Protein AF-A0A2D6TSA9-F1 (afdb_monomer)

Secondary structure (DSSP, 8-state):
-----SS--S---------SSPP-TT--HHHHHHHHHHHHHHHHHHHHHHHHHHHHHHHHHHH--

Mean predicted alig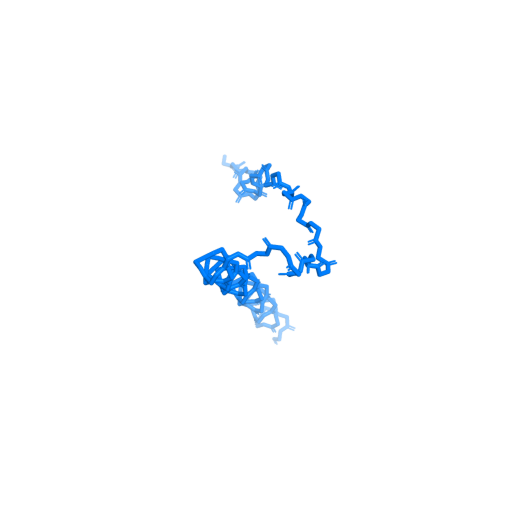ned error: 11.04 Å

Sequence (65 aa):
MRNAKMFDDELDRKVTERNFPAKMDNMSVSELQEYIGDLKSEIQRVESEINKKQAASNAADAFFK

pLDDT: mean 77.02, std 18.16, range [41.41, 97.31]

Structure (mmCIF, N/CA/C/O backbone):
data_AF-A0A2D6TSA9-F1
#
_entry.id   AF-A0A2D6TSA9-F1
#
loop_
_atom_site.group_PDB
_atom_site.id
_atom_site.type_symbol
_atom_site.label_atom_id
_atom_site.label_alt_id
_atom_site.label_comp_id
_atom_site.label_asym_id
_atom_site.label_entity_id
_atom_site.label_seq_id
_atom_site.pdbx_PDB_ins_code
_atom_site.Cartn_x
_atom_site.Cartn_y
_atom_site.Cartn_z
_atom_site.occupancy
_atom_site.B_iso_or_equiv
_atom_site.auth_seq_id
_atom_site.auth_comp_id
_atom_site.auth_asym_id
_atom_site.auth_atom_id
_atom_site.pdbx_PDB_model_num
ATOM 1 N N . MET A 1 1 ? -4.552 18.715 36.736 1.00 49.00 1 MET A N 1
ATOM 2 C CA . MET A 1 1 ? -4.753 17.508 35.902 1.00 49.00 1 MET A CA 1
ATOM 3 C C . MET A 1 1 ? -5.542 17.881 34.662 1.00 49.00 1 MET A C 1
ATOM 5 O O . MET A 1 1 ? -6.655 18.364 34.820 1.00 49.00 1 MET A O 1
ATOM 9 N N . ARG A 1 2 ? -4.945 17.656 33.483 1.00 46.25 2 ARG A N 1
ATOM 10 C CA . ARG A 1 2 ? -5.533 17.238 32.189 1.00 46.25 2 ARG A CA 1
ATOM 11 C C . ARG A 1 2 ? -4.630 17.764 31.069 1.00 46.25 2 ARG A C 1
ATOM 13 O O . ARG A 1 2 ? -4.840 18.845 30.538 1.00 46.25 2 ARG A O 1
ATOM 20 N N . ASN A 1 3 ? -3.600 16.981 30.752 1.00 41.41 3 ASN A N 1
ATOM 21 C CA . ASN A 1 3 ? -2.854 17.122 29.506 1.00 41.41 3 ASN A CA 1
ATOM 22 C C . ASN A 1 3 ? -3.759 16.634 28.368 1.00 41.41 3 ASN A C 1
ATOM 24 O O . ASN A 1 3 ? -3.765 15.452 28.040 1.00 41.41 3 ASN A O 1
ATOM 28 N N . ALA A 1 4 ? -4.551 17.536 27.793 1.00 49.16 4 ALA A N 1
ATOM 29 C CA . ALA A 1 4 ? -5.351 17.278 26.596 1.00 49.16 4 ALA A CA 1
ATOM 30 C C . ALA A 1 4 ? -4.503 17.476 25.326 1.00 49.16 4 ALA A C 1
ATOM 32 O O . ALA A 1 4 ? -4.856 18.252 24.447 1.00 49.16 4 ALA A O 1
ATOM 33 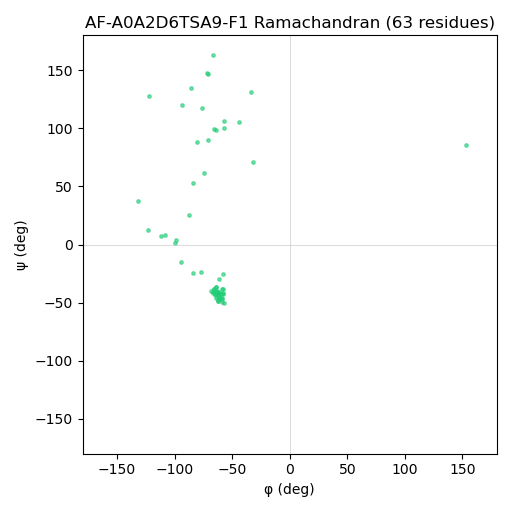N N . LYS A 1 5 ? -3.347 16.806 25.264 1.00 47.62 5 LYS A N 1
ATOM 34 C CA . LYS A 1 5 ? -2.406 16.884 24.135 1.00 47.62 5 LYS A CA 1
ATOM 35 C C . LYS A 1 5 ? -1.948 15.497 23.664 1.00 47.62 5 LYS A C 1
ATOM 37 O O . LYS A 1 5 ? -0.786 15.300 23.350 1.00 47.62 5 LYS A O 1
ATOM 42 N N . MET A 1 6 ? -2.854 14.514 23.680 1.00 50.94 6 MET A N 1
ATOM 43 C CA . MET A 1 6 ? -2.582 13.137 23.221 1.00 50.94 6 MET A CA 1
ATOM 44 C C . MET A 1 6 ? -3.258 12.769 21.888 1.00 50.94 6 MET A C 1
ATOM 46 O O . MET A 1 6 ? -3.197 11.616 21.482 1.00 50.94 6 MET A O 1
ATOM 50 N N . PHE A 1 7 ? -3.873 13.729 21.191 1.00 50.56 7 PHE A N 1
ATOM 51 C CA . PHE A 1 7 ? -4.461 13.514 19.857 1.00 50.56 7 PHE A CA 1
ATOM 52 C C . PHE A 1 7 ? -3.894 14.464 18.789 1.00 50.56 7 PHE A C 1
ATOM 54 O O . PHE A 1 7 ? -4.457 14.568 17.710 1.00 50.56 7 PHE A O 1
ATOM 61 N N . ASP A 1 8 ? -2.795 15.156 19.100 1.00 48.28 8 ASP A N 1
ATOM 62 C CA . ASP A 1 8 ? -2.114 16.115 18.208 1.00 48.28 8 ASP A CA 1
ATOM 63 C C . ASP A 1 8 ? -0.880 15.486 17.519 1.00 48.28 8 ASP A C 1
ATOM 65 O O . ASP A 1 8 ? -0.192 16.128 16.739 1.00 48.28 8 ASP A O 1
ATOM 69 N N . ASP A 1 9 ? -0.614 14.200 17.786 1.00 49.25 9 ASP A N 1
ATOM 70 C CA . ASP A 1 9 ? 0.416 13.389 17.113 1.00 49.25 9 ASP A CA 1
ATOM 71 C C . ASP A 1 9 ? -0.129 12.729 15.832 1.00 49.25 9 ASP A C 1
ATOM 73 O O . ASP A 1 9 ? 0.394 11.725 15.340 1.00 49.25 9 ASP A O 1
ATOM 77 N N . GLU A 1 10 ? -1.157 13.318 15.216 1.00 55.31 10 GLU A N 1
ATOM 78 C CA . GLU A 1 10 ? -1.375 13.161 13.778 1.00 55.31 10 GLU A CA 1
ATOM 79 C C . GLU A 1 10 ? -0.322 14.017 13.061 1.00 55.31 10 GLU A C 1
ATOM 81 O O . GLU A 1 10 ? -0.628 14.997 12.393 1.00 55.31 10 GLU A O 1
ATOM 86 N N . LEU A 1 11 ? 0.946 13.650 13.301 1.00 51.31 11 LEU A N 1
ATOM 87 C CA . LEU A 1 11 ? 2.156 14.201 12.709 1.00 51.31 11 LEU A CA 1
ATOM 88 C C . LEU A 1 11 ? 1.861 14.604 11.276 1.00 51.31 11 LEU A C 1
ATOM 90 O O . LEU A 1 11 ? 1.320 13.767 10.551 1.00 51.31 11 LEU A O 1
ATOM 94 N N . ASP A 1 12 ? 2.258 15.831 10.922 1.00 54.09 12 ASP A N 1
ATOM 95 C CA . ASP A 1 12 ? 2.452 16.404 9.583 1.00 54.09 12 ASP A CA 1
ATOM 96 C C . ASP A 1 12 ? 2.911 15.346 8.564 1.00 54.09 12 ASP A C 1
ATOM 98 O O . ASP A 1 12 ? 4.065 15.287 8.122 1.00 54.09 12 ASP A O 1
ATOM 102 N N . ARG A 1 13 ? 2.010 14.440 8.187 1.00 57.16 13 ARG A N 1
ATOM 103 C CA . ARG A 1 13 ? 2.284 13.387 7.231 1.00 57.16 13 ARG A CA 1
ATOM 104 C C . ARG A 1 13 ? 2.159 14.097 5.916 1.00 57.16 13 ARG A C 1
ATOM 106 O O . ARG A 1 13 ? 1.070 14.180 5.356 1.00 57.16 13 ARG A O 1
ATOM 113 N N . LYS A 1 14 ? 3.287 14.663 5.475 1.00 52.38 14 LYS A N 1
ATOM 114 C CA . LYS A 1 14 ? 3.469 15.154 4.116 1.00 52.38 14 LYS A CA 1
ATOM 115 C C . LYS A 1 14 ? 2.888 14.087 3.210 1.00 52.38 14 LYS A C 1
ATOM 117 O O . LYS A 1 14 ? 3.458 13.005 3.082 1.00 52.38 14 LYS A O 1
ATOM 122 N N . VAL A 1 15 ? 1.714 14.377 2.664 1.00 52.41 15 VAL A N 1
ATOM 123 C CA . VAL A 1 15 ? 1.116 13.564 1.623 1.00 52.41 15 VAL A CA 1
ATOM 124 C C . VAL A 1 15 ? 2.093 13.702 0.475 1.00 52.41 15 VAL A C 1
ATOM 126 O O . VAL A 1 15 ? 2.152 14.737 -0.183 1.00 52.41 15 VAL A O 1
ATOM 129 N N . THR A 1 16 ? 2.965 12.714 0.311 1.00 58.03 16 THR A N 1
ATOM 130 C CA . THR A 1 16 ? 3.788 12.623 -0.880 1.00 58.03 16 THR A CA 1
ATOM 131 C C . THR A 1 16 ? 2.793 12.368 -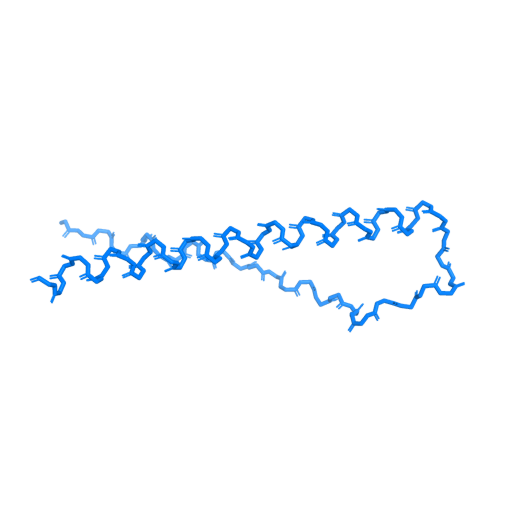1.997 1.00 58.03 16 THR A C 1
ATOM 133 O O . THR A 1 16 ? 2.291 11.252 -2.128 1.00 58.03 16 THR A O 1
ATOM 136 N N . GLU A 1 17 ? 2.423 13.417 -2.734 1.00 58.31 17 GLU A N 1
ATOM 137 C CA . GLU A 1 17 ? 1.600 13.282 -3.929 1.00 58.31 17 GLU A CA 1
ATOM 138 C C . GLU A 1 17 ? 2.334 12.334 -4.878 1.00 58.31 17 GLU A C 1
ATOM 140 O O . GLU A 1 17 ? 3.325 12.678 -5.523 1.00 58.31 17 GLU A O 1
ATOM 145 N N . ARG A 1 18 ? 1.896 11.078 -4.891 1.00 65.12 18 ARG A N 1
ATOM 146 C CA . ARG A 1 18 ? 2.373 10.065 -5.820 1.00 65.12 18 ARG A CA 1
ATOM 147 C C . ARG A 1 18 ? 1.405 10.105 -6.988 1.00 65.12 18 ARG A C 1
ATOM 149 O O . ARG A 1 18 ? 0.212 9.883 -6.799 1.00 65.12 18 ARG A O 1
ATOM 156 N N . ASN A 1 19 ? 1.914 10.385 -8.185 1.00 69.56 19 ASN A N 1
ATOM 157 C CA . ASN A 1 19 ? 1.128 10.264 -9.410 1.00 69.56 19 ASN A CA 1
ATOM 158 C C . ASN A 1 19 ? 0.613 8.821 -9.515 1.00 69.56 19 ASN A C 1
ATOM 160 O O . ASN A 1 19 ? 1.389 7.896 -9.766 1.00 69.56 19 ASN A O 1
ATOM 164 N N . PHE A 1 20 ? -0.684 8.634 -9.263 1.00 77.19 20 PHE A N 1
ATOM 165 C CA . PHE A 1 20 ? -1.363 7.347 -9.323 1.00 77.19 20 PHE A CA 1
ATOM 166 C C . PHE A 1 20 ? -2.529 7.419 -10.326 1.00 77.19 20 PHE A C 1
ATOM 168 O O . PHE A 1 20 ? -3.370 8.310 -10.200 1.00 77.19 20 PHE A O 1
ATOM 175 N N . PRO A 1 21 ? -2.616 6.488 -11.295 1.00 79.69 21 PRO A N 1
ATOM 17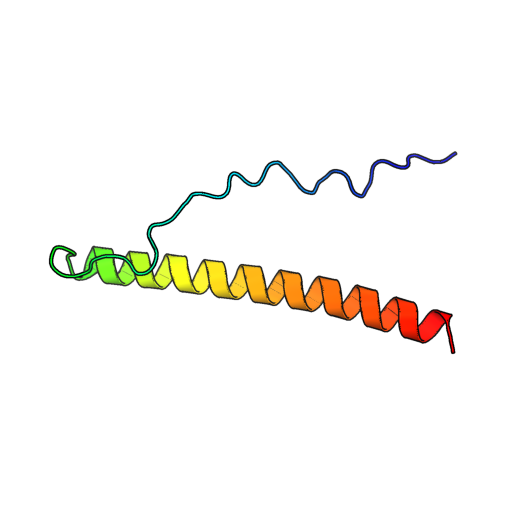6 C CA . PRO A 1 21 ? -1.667 5.400 -11.542 1.00 79.69 21 PRO A CA 1
ATOM 177 C C . PRO A 1 21 ? -0.335 5.910 -12.119 1.00 79.69 21 PRO A C 1
ATOM 179 O O . PRO A 1 21 ? -0.300 6.886 -12.870 1.00 79.69 21 PRO A O 1
ATOM 182 N N . ALA A 1 22 ? 0.772 5.248 -11.771 1.00 84.94 22 ALA A N 1
ATOM 183 C CA . ALA A 1 22 ? 2.078 5.579 -12.338 1.00 84.94 22 ALA A CA 1
ATOM 184 C C . ALA A 1 22 ? 2.163 5.140 -13.813 1.00 84.94 22 ALA A C 1
ATOM 186 O O . ALA A 1 22 ? 1.590 4.119 -14.196 1.00 84.94 22 ALA A O 1
ATOM 187 N N . LYS A 1 23 ? 2.907 5.883 -14.647 1.00 90.25 23 LYS A N 1
ATOM 188 C CA . LYS A 1 23 ? 3.233 5.453 -16.019 1.00 90.25 23 LYS A CA 1
ATOM 189 C C . LYS A 1 23 ? 4.327 4.385 -15.980 1.00 90.25 23 LYS A C 1
ATOM 191 O O . LYS A 1 23 ? 5.435 4.685 -15.550 1.00 90.25 23 LYS A O 1
ATOM 196 N N . MET A 1 24 ? 4.026 3.177 -16.451 1.00 89.25 24 MET A N 1
ATOM 197 C CA . MET A 1 24 ? 4.920 2.013 -16.338 1.00 89.25 24 MET A CA 1
ATOM 198 C C . MET A 1 24 ? 5.816 1.785 -17.563 1.00 89.25 24 MET A C 1
ATOM 200 O O . MET A 1 24 ? 6.794 1.055 -17.457 1.00 89.25 24 MET A O 1
ATOM 204 N N . ASP A 1 25 ? 5.523 2.423 -18.702 1.00 90.75 25 ASP A N 1
ATOM 205 C CA . ASP A 1 25 ? 6.152 2.128 -20.005 1.00 90.75 25 ASP A CA 1
ATOM 206 C C . ASP A 1 25 ? 7.687 2.264 -20.023 1.00 90.75 25 ASP A C 1
ATOM 208 O O . ASP A 1 25 ? 8.350 1.628 -20.836 1.00 90.75 25 ASP A O 1
ATOM 212 N N . ASN A 1 26 ? 8.252 3.080 -19.126 1.00 92.12 26 ASN A N 1
ATOM 213 C CA . ASN A 1 26 ? 9.692 3.347 -19.039 1.00 92.12 26 ASN A CA 1
ATOM 214 C C . ASN A 1 26 ? 10.348 2.784 -17.765 1.00 92.12 26 ASN A C 1
ATOM 216 O O . ASN A 1 26 ? 11.505 3.100 -17.502 1.00 92.12 26 ASN A O 1
ATOM 220 N N . MET A 1 27 ? 9.624 2.000 -16.960 1.00 93.75 27 MET A N 1
ATOM 221 C CA . MET A 1 27 ? 10.166 1.403 -15.737 1.00 93.75 27 MET A CA 1
ATOM 222 C C . MET A 1 27 ? 10.880 0.086 -16.051 1.00 93.75 27 MET A C 1
ATOM 224 O O . MET A 1 27 ? 10.362 -0.784 -16.752 1.00 93.75 27 MET A O 1
ATOM 228 N N . SER A 1 28 ? 12.062 -0.091 -15.479 1.00 97.06 28 SER A N 1
ATOM 229 C CA . SER A 1 28 ? 12.747 -1.375 -15.393 1.00 97.06 28 SER A CA 1
ATOM 230 C C . SER A 1 28 ? 11.991 -2.358 -14.489 1.00 97.06 28 SER A C 1
ATOM 232 O O . SER A 1 28 ? 11.157 -1.982 -13.664 1.00 97.06 28 SER A O 1
ATOM 234 N N . VAL A 1 29 ? 12.318 -3.650 -14.595 1.00 97.19 29 VAL A N 1
ATOM 235 C CA . VAL A 1 29 ? 11.723 -4.690 -13.735 1.00 97.19 29 VAL A CA 1
ATOM 236 C C . VAL A 1 29 ? 11.969 -4.410 -12.248 1.00 97.19 29 VAL A C 1
ATOM 238 O O . VAL A 1 29 ? 11.067 -4.623 -11.442 1.00 97.19 29 VAL A O 1
ATOM 241 N N . SER A 1 30 ? 13.153 -3.910 -11.878 1.00 97.31 30 SER A N 1
ATOM 242 C CA . SER A 1 30 ? 13.459 -3.527 -10.494 1.00 97.31 30 SER A CA 1
ATOM 243 C C . SER A 1 30 ? 12.593 -2.363 -10.020 1.00 97.31 30 SER A C 1
ATOM 245 O O . SER A 1 30 ? 12.025 -2.443 -8.937 1.00 97.31 30 SER A O 1
ATOM 247 N N . GLU A 1 31 ? 12.395 -1.333 -10.847 1.00 94.62 31 GLU A N 1
ATOM 248 C CA . GLU A 1 31 ? 11.520 -0.201 -10.502 1.00 94.62 31 GLU A CA 1
ATOM 249 C C . GLU A 1 31 ? 10.058 -0.642 -10.343 1.00 94.62 31 GLU A C 1
ATOM 251 O O . GLU A 1 31 ? 9.358 -0.174 -9.448 1.00 94.62 31 GLU A O 1
ATOM 256 N N . LEU A 1 32 ? 9.593 -1.599 -11.153 1.00 95.25 32 LEU A N 1
ATOM 257 C CA . LEU A 1 32 ? 8.261 -2.188 -10.991 1.00 95.25 32 LEU A CA 1
ATOM 258 C C . LEU A 1 32 ? 8.139 -2.984 -9.681 1.00 95.25 32 LEU A C 1
ATOM 260 O O . LEU A 1 32 ? 7.100 -2.935 -9.021 1.00 95.25 32 LEU A O 1
ATOM 264 N N . GLN A 1 33 ? 9.188 -3.708 -9.282 1.00 96.94 33 GLN A N 1
ATOM 265 C CA . GLN A 1 33 ? 9.225 -4.435 -8.009 1.00 96.94 33 GLN A CA 1
ATOM 266 C C . GLN A 1 33 ? 9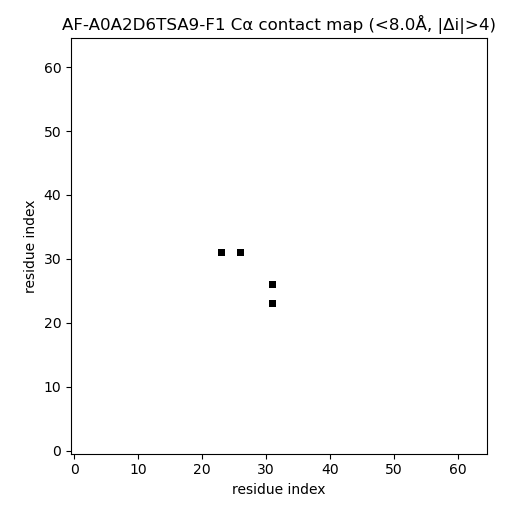.227 -3.482 -6.808 1.00 96.94 33 GLN A C 1
ATOM 268 O O . GLN A 1 33 ? 8.490 -3.716 -5.848 1.00 96.94 33 GLN A O 1
ATOM 273 N N . GLU A 1 34 ? 9.994 -2.395 -6.877 1.00 94.31 34 GLU A N 1
ATOM 274 C CA . GLU A 1 34 ? 9.992 -1.324 -5.876 1.00 94.31 34 GLU A CA 1
ATOM 275 C C . GLU A 1 34 ? 8.614 -0.658 -5.783 1.00 94.31 34 GLU A C 1
ATOM 277 O O . GLU A 1 34 ? 8.054 -0.545 -4.693 1.00 94.31 34 GLU A O 1
ATOM 282 N N . TYR A 1 35 ? 8.000 -0.328 -6.924 1.00 92.88 35 TYR A N 1
ATOM 283 C CA . TYR A 1 35 ? 6.652 0.238 -6.973 1.00 92.88 35 TYR A CA 1
ATOM 284 C C . TYR A 1 35 ? 5.610 -0.680 -6.315 1.00 92.88 35 TYR A C 1
ATOM 286 O O . TYR A 1 35 ? 4.764 -0.214 -5.548 1.00 92.88 35 TYR A O 1
ATOM 294 N N . ILE A 1 36 ? 5.694 -1.995 -6.548 1.00 94.44 36 ILE A N 1
ATOM 295 C CA . ILE A 1 36 ? 4.858 -2.988 -5.854 1.00 94.44 36 ILE A CA 1
ATOM 296 C C . ILE A 1 36 ? 5.113 -2.966 -4.341 1.00 94.44 36 ILE A C 1
ATOM 298 O O . ILE A 1 36 ? 4.156 -3.041 -3.567 1.00 94.44 36 ILE A O 1
ATOM 302 N N . GLY A 1 37 ? 6.374 -2.897 -3.909 1.00 94.31 37 GLY A N 1
ATOM 303 C CA . GLY A 1 37 ? 6.742 -2.831 -2.493 1.00 94.31 37 GLY A CA 1
ATOM 304 C C . GLY A 1 37 ? 6.125 -1.622 -1.790 1.00 94.31 37 GLY A C 1
ATOM 305 O O . GLY A 1 37 ? 5.504 -1.760 -0.731 1.00 94.31 37 GLY A O 1
ATOM 306 N N . ASP A 1 38 ? 6.206 -0.459 -2.428 1.00 90.12 38 ASP A N 1
ATOM 307 C CA . ASP A 1 38 ? 5.615 0.772 -1.913 1.00 90.12 38 ASP A CA 1
ATOM 308 C C . ASP A 1 38 ? 4.085 0.687 -1.832 1.00 90.12 38 ASP A C 1
ATOM 310 O O . ASP A 1 38 ? 3.496 1.042 -0.811 1.00 90.12 38 ASP A O 1
ATOM 314 N N . LEU A 1 39 ? 3.424 0.183 -2.883 1.00 92.38 39 LEU A N 1
ATOM 315 C CA . LEU A 1 39 ? 1.966 0.025 -2.893 1.00 92.38 39 LEU A CA 1
ATOM 316 C C . LEU A 1 39 ? 1.487 -0.936 -1.801 1.00 92.38 39 LEU A C 1
ATOM 318 O O . LEU A 1 39 ? 0.492 -0.661 -1.135 1.00 92.38 39 LEU A O 1
ATOM 322 N N . LYS A 1 40 ? 2.197 -2.047 -1.576 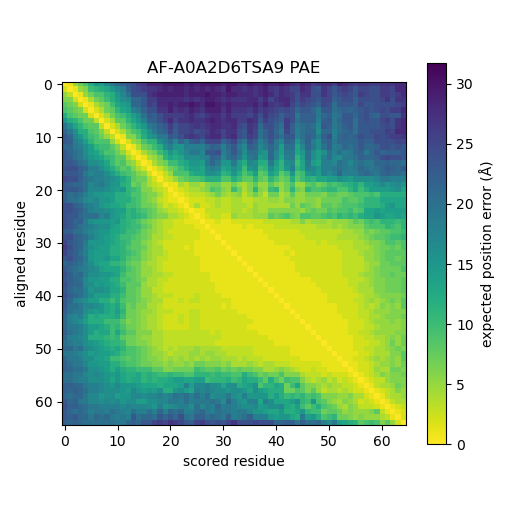1.00 94.88 40 LYS A N 1
ATOM 323 C CA . LYS A 1 40 ? 1.878 -2.984 -0.487 1.00 94.88 40 LYS A CA 1
ATOM 324 C C . LYS A 1 40 ? 2.030 -2.338 0.885 1.00 94.88 40 LYS A C 1
ATOM 326 O O . LYS A 1 40 ? 1.189 -2.560 1.752 1.00 94.88 40 LYS A O 1
ATOM 331 N N . SER A 1 41 ? 3.071 -1.532 1.069 1.00 90.75 41 SER A N 1
ATOM 332 C CA . SER A 1 41 ? 3.296 -0.798 2.317 1.00 90.75 41 SER A CA 1
ATOM 333 C C . SER A 1 41 ? 2.167 0.203 2.578 1.00 90.75 41 SER A C 1
ATOM 335 O O . SER A 1 41 ? 1.676 0.318 3.701 1.00 90.75 41 SER A O 1
ATOM 337 N N . GLU A 1 42 ? 1.691 0.876 1.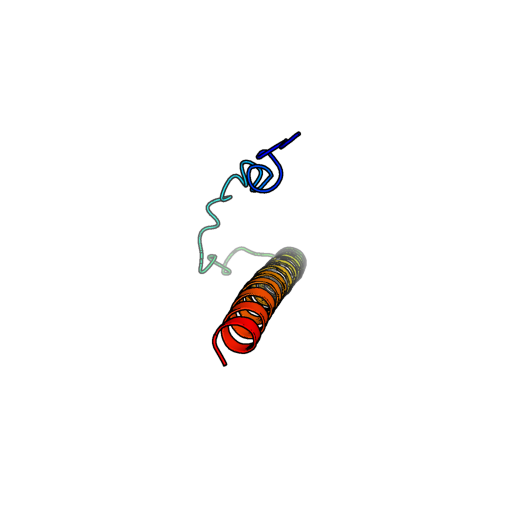529 1.00 91.81 42 GLU A N 1
ATOM 338 C CA . GLU A 1 42 ? 0.558 1.794 1.630 1.00 91.81 42 GLU A CA 1
ATOM 339 C C . GLU A 1 42 ? -0.761 1.067 1.926 1.00 91.81 42 GLU A C 1
ATOM 341 O O . GLU A 1 42 ? -1.534 1.522 2.769 1.00 91.81 42 GLU A O 1
ATOM 346 N N . ILE A 1 43 ? -0.996 -0.101 1.318 1.00 92.19 43 ILE A N 1
ATOM 347 C CA . ILE A 1 43 ? -2.147 -0.957 1.648 1.00 92.19 43 ILE A CA 1
ATOM 348 C C . ILE A 1 43 ? -2.134 -1.313 3.140 1.00 92.19 43 ILE A C 1
ATOM 350 O O . ILE A 1 43 ? -3.117 -1.057 3.833 1.00 92.19 43 ILE A O 1
ATOM 354 N N . GLN A 1 44 ? -1.005 -1.802 3.661 1.00 95.06 44 GLN A N 1
ATOM 355 C CA . GLN A 1 44 ? -0.868 -2.143 5.083 1.00 95.06 44 GLN A CA 1
ATOM 356 C C . GLN A 1 44 ? -1.128 -0.943 6.002 1.00 95.06 44 GLN A C 1
ATOM 358 O O . GLN A 1 44 ? -1.744 -1.074 7.064 1.00 95.06 44 GLN A O 1
ATOM 363 N N . ARG A 1 45 ? -0.680 0.251 5.599 1.00 90.75 45 ARG A N 1
ATOM 364 C CA . ARG A 1 45 ? -0.944 1.485 6.341 1.00 90.75 45 ARG A CA 1
ATOM 365 C C . ARG A 1 45 ? -2.442 1.777 6.404 1.00 90.75 45 ARG A C 1
ATOM 367 O O . ARG A 1 45 ? -2.957 2.055 7.486 1.00 90.75 45 ARG A O 1
ATOM 374 N N . VAL A 1 46 ? -3.139 1.721 5.270 1.00 92.50 46 VAL A N 1
ATOM 375 C CA . VAL A 1 46 ? -4.586 1.977 5.204 1.00 92.50 46 VAL A CA 1
ATOM 376 C C . VAL A 1 46 ? -5.362 0.932 6.007 1.00 92.50 46 VAL A C 1
ATOM 378 O O . VAL A 1 46 ? -6.245 1.302 6.778 1.00 92.50 46 VAL A O 1
ATOM 381 N N . GLU A 1 47 ? -4.992 -0.344 5.915 1.00 95.19 47 GLU A N 1
ATOM 382 C CA . GLU A 1 47 ? -5.574 -1.421 6.728 1.00 95.19 47 GLU A CA 1
ATOM 383 C C . GLU A 1 47 ? -5.419 -1.152 8.235 1.00 95.19 47 GLU A C 1
ATOM 385 O O . GLU A 1 47 ? -6.371 -1.305 9.003 1.00 95.19 47 GLU A O 1
ATOM 390 N N . SER A 1 48 ? -4.248 -0.680 8.674 1.00 92.75 48 SER A N 1
ATOM 391 C CA . SER A 1 48 ? -4.011 -0.299 10.073 1.00 92.75 48 SER A CA 1
ATOM 392 C C . SER A 1 48 ? -4.909 0.859 10.525 1.00 92.75 48 SER A C 1
ATOM 394 O O . SER A 1 48 ? -5.496 0.811 11.608 1.00 92.75 48 SER A O 1
ATOM 396 N N . GLU A 1 49 ? -5.082 1.883 9.686 1.00 93.44 49 GLU A N 1
ATOM 397 C CA . GLU A 1 49 ? -5.970 3.012 9.986 1.00 93.44 49 GLU A CA 1
ATOM 398 C C . GLU A 1 49 ? -7.444 2.591 10.055 1.00 93.44 49 GLU A C 1
ATOM 400 O O . GLU A 1 49 ? -8.171 3.052 10.939 1.00 93.44 49 GLU A O 1
ATOM 405 N 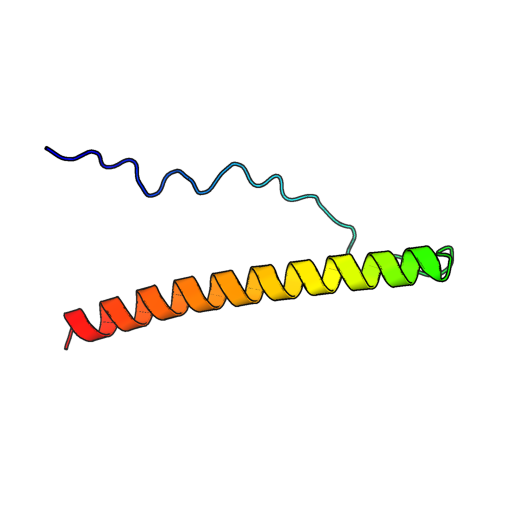N . ILE A 1 50 ? -7.879 1.682 9.177 1.00 91.88 50 ILE A N 1
ATOM 406 C CA . ILE A 1 50 ? -9.217 1.079 9.237 1.00 91.88 50 ILE A CA 1
ATOM 407 C C . ILE A 1 50 ? -9.406 0.367 10.579 1.00 91.88 50 ILE A C 1
ATOM 409 O O . ILE A 1 50 ? -10.385 0.632 11.277 1.00 91.88 50 ILE A O 1
ATOM 413 N N . ASN A 1 51 ? -8.449 -0.469 10.986 1.00 91.50 51 ASN A N 1
ATOM 414 C CA . ASN A 1 51 ? -8.526 -1.201 12.250 1.00 91.50 51 ASN A CA 1
ATOM 415 C C . ASN A 1 51 ? -8.621 -0.261 13.461 1.00 91.50 51 ASN A C 1
ATOM 417 O O . ASN A 1 51 ? -9.443 -0.487 14.352 1.00 91.50 51 ASN A O 1
ATOM 421 N N . LYS A 1 52 ? -7.842 0.830 13.481 1.00 89.62 52 LYS A N 1
ATOM 422 C CA . LYS A 1 52 ? -7.924 1.854 14.538 1.00 89.62 52 LYS A CA 1
ATOM 423 C C . LYS A 1 52 ? -9.307 2.501 14.597 1.00 89.62 52 LYS A C 1
ATOM 425 O O . LYS A 1 52 ? -9.876 2.635 15.680 1.00 89.62 52 LYS A O 1
ATOM 430 N N . LYS A 1 53 ? -9.863 2.885 13.443 1.00 90.88 53 LYS A N 1
ATOM 431 C CA . LYS A 1 53 ? -11.190 3.517 13.362 1.00 90.88 53 LYS A CA 1
ATOM 432 C C . LYS A 1 53 ? -12.301 2.554 13.778 1.00 90.88 53 LYS A C 1
ATOM 434 O O . LYS A 1 53 ? -13.199 2.954 14.514 1.00 90.88 53 LYS A O 1
ATOM 439 N N . GLN A 1 54 ? -12.212 1.285 13.387 1.00 90.62 54 GLN A N 1
ATOM 440 C CA . GLN A 1 54 ? -13.187 0.275 13.788 1.00 90.62 54 GLN A CA 1
ATOM 441 C C . GLN A 1 54 ? -13.129 -0.012 15.293 1.00 90.62 54 GLN A C 1
ATOM 443 O O . GLN A 1 54 ? -14.171 -0.118 15.934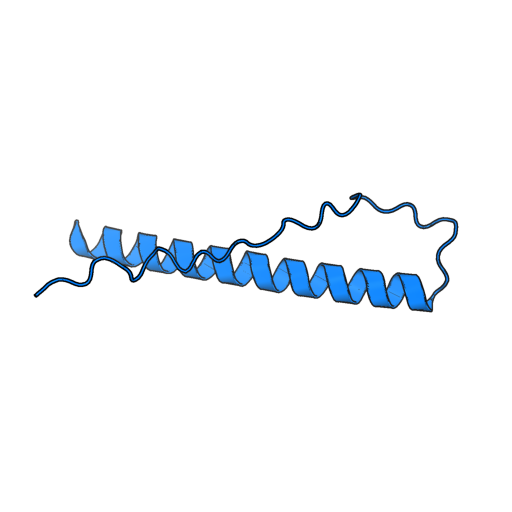 1.00 90.62 54 GLN A O 1
ATOM 448 N N . ALA A 1 55 ? -11.930 -0.087 15.880 1.00 84.12 55 ALA A N 1
ATOM 449 C CA . ALA A 1 55 ? -11.772 -0.249 17.324 1.00 84.12 55 ALA A CA 1
ATOM 450 C C . ALA A 1 55 ? -12.388 0.927 18.100 1.00 84.12 55 ALA A C 1
ATOM 452 O O . ALA A 1 55 ? -13.079 0.710 19.095 1.00 84.12 55 ALA A O 1
ATOM 453 N N . ALA A 1 56 ? -12.196 2.158 17.613 1.00 81.88 56 ALA A N 1
ATOM 454 C CA . ALA A 1 56 ? -12.824 3.345 18.187 1.00 81.88 56 ALA A CA 1
ATOM 455 C C . ALA A 1 56 ? -14.362 3.304 18.082 1.00 81.88 56 ALA A C 1
ATOM 457 O O . ALA A 1 56 ? -15.042 3.598 19.064 1.00 81.88 56 ALA A O 1
ATOM 458 N N . SER A 1 57 ? -14.911 2.884 16.933 1.00 79.94 57 SER A N 1
ATOM 459 C CA . SER A 1 57 ? -16.363 2.725 16.741 1.00 79.94 57 SER A CA 1
ATOM 460 C C . SER A 1 57 ? -16.951 1.671 17.679 1.00 79.94 57 SER A C 1
ATOM 462 O O . SER A 1 57 ? -17.924 1.939 18.375 1.00 79.94 57 SER A O 1
ATOM 464 N N . ASN A 1 58 ? -16.329 0.493 17.760 1.00 74.50 58 ASN A N 1
ATOM 465 C CA . ASN A 1 58 ? -16.810 -0.602 18.602 1.00 74.50 58 ASN A CA 1
ATOM 466 C C . ASN A 1 58 ? -16.764 -0.239 20.093 1.00 74.50 58 ASN A C 1
ATOM 468 O O . ASN A 1 58 ? -17.645 -0.638 20.853 1.00 74.50 58 ASN A O 1
ATOM 472 N N . ALA A 1 59 ? -15.743 0.514 20.516 1.00 69.06 59 ALA A N 1
ATOM 473 C CA . ALA A 1 59 ? -15.673 1.037 21.873 1.00 69.06 59 ALA A CA 1
ATOM 474 C C . ALA A 1 59 ? -16.845 1.988 22.148 1.00 69.06 59 ALA A C 1
ATOM 476 O O . ALA A 1 59 ? -17.518 1.824 23.160 1.00 69.06 59 ALA A O 1
ATOM 477 N N . ALA A 1 60 ? -17.137 2.926 21.239 1.00 67.38 60 ALA A N 1
ATOM 478 C CA . ALA A 1 60 ? -18.282 3.825 21.375 1.00 67.38 60 ALA A CA 1
ATOM 479 C C . ALA A 1 60 ? -19.612 3.053 21.457 1.00 67.38 60 ALA A C 1
ATOM 481 O O . ALA A 1 60 ? -20.389 3.281 22.382 1.00 67.38 60 ALA A O 1
ATOM 482 N N . ASP A 1 61 ? -19.840 2.082 20.571 1.00 70.19 61 ASP A N 1
ATOM 483 C CA . ASP A 1 61 ? -21.069 1.276 20.557 1.00 70.19 61 ASP A CA 1
ATOM 484 C C . ASP A 1 61 ? -21.283 0.469 21.849 1.00 70.19 61 ASP A C 1
ATOM 486 O O . ASP A 1 61 ? -22.424 0.215 22.235 1.00 70.19 61 ASP A O 1
ATOM 490 N N . ALA A 1 62 ? -20.204 0.072 22.532 1.00 69.25 62 ALA A N 1
ATOM 491 C CA . ALA A 1 62 ? -20.269 -0.616 23.821 1.00 69.25 62 ALA A CA 1
ATOM 492 C C . ALA A 1 62 ? -20.577 0.323 25.003 1.00 69.25 62 ALA A C 1
ATOM 494 O O . ALA A 1 62 ? -21.073 -0.145 26.021 1.00 69.25 62 ALA A O 1
ATOM 495 N N . PHE A 1 63 ? -20.294 1.626 24.884 1.00 66.31 63 PHE A N 1
ATOM 496 C CA . PHE A 1 63 ? -20.632 2.627 25.906 1.00 66.31 63 PHE A CA 1
ATOM 497 C C . PHE A 1 63 ? -22.074 3.144 25.794 1.00 66.31 63 PHE A C 1
ATOM 499 O O . PHE A 1 63 ? -22.615 3.630 26.785 1.00 66.31 63 PHE A O 1
ATOM 506 N N . PHE A 1 64 ? -22.684 3.074 24.606 1.00 67.62 64 PHE A N 1
ATOM 507 C CA . PHE A 1 64 ? -24.045 3.568 24.348 1.00 67.62 64 PHE A CA 1
ATOM 508 C C . PHE A 1 64 ? -25.136 2.476 24.362 1.00 67.62 64 PHE A C 1
ATOM 510 O O . PHE A 1 64 ? -26.297 2.787 24.091 1.00 67.62 64 PHE A O 1
ATOM 517 N N . LYS A 1 65 ? -24.788 1.223 24.679 1.00 51.47 65 LYS A N 1
ATOM 518 C CA . LYS A 1 65 ? -25.728 0.123 24.961 1.00 51.47 65 LYS A CA 1
ATOM 519 C C . LYS A 1 65 ? -25.807 -0.148 26.456 1.00 51.47 65 LYS A C 1
ATOM 521 O O . LYS A 1 65 ? -26.921 -0.486 26.909 1.00 51.47 65 LYS A O 1
#

Foldseek 3Di:
DDPPPPPVPPPPPPPPPDPPPDDCPPDDPVRVVVVVVVVVVVVVVVVVVVVVVVVVVVVVVVVVD

Solvent-accessible surface area (backbone atoms only — not comparable to full-atom values): 4257 Å² total; per-residue (Å²): 144,81,85,89,71,84,80,73,78,74,58,90,69,74,75,73,85,66,72,77,83,68,86,62,94,83,55,52,73,67,54,50,52,50,51,50,52,52,52,52,54,50,50,54,49,51,54,50,53,50,53,53,53,50,52,52,50,54,53,51,58,65,72,78,108

Radius of gyration: 18.49 Å; Cα contacts (8 Å, |Δi|>4): 2; chains: 1; bounding box: 39×22×56 Å